Protein AF-A0A0F8Y8E3-F1 (afdb_monomer)

Radius of gyration: 14.62 Å; Cα contacts (8 Å, |Δi|>4): 157; chains: 1; bounding box: 33×32×38 Å

Foldseek 3Di:
DPPDPPVQADDDDPVLVVLQVVQQQAAALQPRHGGRFDWDQLVAQRDWDQFPNDIDGLRSVNTHGHHPVLVVQCPPDDNCSNCVRRVDGSLVSSVVVLVPPPVSVVDDPSSNVCSSPDDD

Sequence (120 aa):
MRRAATKQSRGPNSVEDRFRAWVKEQGCVICFLPGPSIVDHMFGSATKVKINFVTEIIGHLALLPYCPGCDQAKTDGSPKAHFKAFGFTQQSLFRRFVDRYPLREEIPEEKIVAIESWRR

Mean predicted aligned error: 5.13 Å

Structure (mmCIF, N/CA/C/O backbone):
data_AF-A0A0F8Y8E3-F1
#
_entry.id   AF-A0A0F8Y8E3-F1
#
loop_
_atom_site.group_PDB
_atom_site.id
_atom_site.type_symbol
_atom_site.label_atom_id
_atom_site.label_alt_id
_atom_site.label_comp_id
_atom_site.label_asym_id
_atom_site.label_entity_id
_atom_site.label_seq_id
_atom_site.pdbx_PDB_ins_code
_atom_site.Cartn_x
_atom_site.Cartn_y
_atom_site.Cartn_z
_atom_site.occupancy
_atom_site.B_iso_or_equiv
_atom_site.auth_seq_id
_atom_site.auth_comp_id
_atom_site.auth_asym_id
_atom_site.auth_atom_id
_atom_site.pdbx_PDB_model_num
ATOM 1 N N . MET A 1 1 ? 18.915 19.737 18.112 1.00 39.12 1 MET A N 1
ATOM 2 C CA . MET A 1 1 ? 17.724 19.414 18.932 1.00 39.12 1 MET A CA 1
ATOM 3 C C . MET A 1 1 ? 17.328 17.957 18.677 1.00 39.12 1 MET A C 1
ATOM 5 O O . MET A 1 1 ? 16.761 17.668 17.631 1.00 39.12 1 MET A O 1
ATOM 9 N N . ARG A 1 2 ? 17.688 17.013 19.561 1.00 42.31 2 ARG A N 1
ATOM 10 C CA . ARG A 1 2 ? 17.183 15.628 19.477 1.00 42.31 2 ARG A CA 1
ATOM 11 C C . ARG A 1 2 ? 15.719 15.657 19.924 1.00 42.31 2 ARG A C 1
ATOM 13 O O . ARG A 1 2 ? 15.458 15.977 21.078 1.00 42.31 2 ARG A O 1
ATOM 20 N N . ARG A 1 3 ? 14.763 15.406 19.023 1.00 43.69 3 ARG A N 1
ATOM 21 C CA . ARG A 1 3 ? 13.355 15.250 19.425 1.00 43.69 3 ARG A CA 1
ATOM 22 C C . ARG A 1 3 ? 13.268 14.017 20.324 1.00 43.69 3 ARG A C 1
ATOM 24 O O . ARG A 1 3 ? 13.705 12.945 19.912 1.00 43.69 3 ARG A O 1
ATOM 31 N N . ALA A 1 4 ? 12.727 14.164 21.533 1.00 52.41 4 ALA A N 1
ATOM 32 C CA . ALA A 1 4 ? 12.325 13.012 22.329 1.00 52.41 4 ALA A CA 1
ATOM 33 C C . ALA A 1 4 ? 11.357 12.173 21.483 1.00 52.41 4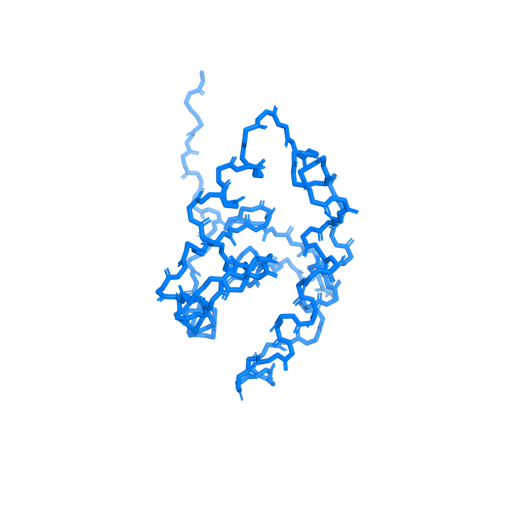 ALA A C 1
ATOM 35 O O . ALA A 1 4 ? 10.445 12.729 20.865 1.00 52.41 4 ALA A O 1
ATOM 36 N N . ALA A 1 5 ? 11.584 10.861 21.404 1.00 44.56 5 ALA A N 1
ATOM 37 C CA . ALA A 1 5 ? 10.697 9.952 20.695 1.00 44.56 5 ALA A CA 1
ATOM 38 C C . ALA A 1 5 ? 9.361 9.904 21.445 1.00 44.56 5 ALA A C 1
ATOM 40 O O . ALA A 1 5 ? 9.167 9.114 22.366 1.00 44.56 5 ALA A O 1
ATOM 41 N N . THR A 1 6 ? 8.437 10.794 21.095 1.00 57.06 6 THR A N 1
ATOM 42 C CA . THR A 1 6 ? 7.067 10.696 21.574 1.00 57.06 6 THR A CA 1
ATOM 43 C C . THR A 1 6 ? 6.486 9.440 20.933 1.00 57.06 6 THR A C 1
ATOM 45 O O . THR A 1 6 ? 6.434 9.315 19.709 1.00 57.06 6 THR A O 1
ATOM 48 N N . LYS A 1 7 ? 6.126 8.458 21.766 1.00 56.19 7 LYS A N 1
ATOM 49 C CA . LYS A 1 7 ? 5.533 7.167 21.387 1.00 56.19 7 LYS A CA 1
ATOM 50 C C . LYS A 1 7 ? 4.142 7.406 20.780 1.00 56.19 7 LYS A C 1
ATOM 52 O O . LYS A 1 7 ? 3.128 7.171 21.418 1.00 56.19 7 LYS A O 1
ATOM 57 N N . GLN A 1 8 ? 4.088 7.999 19.591 1.00 63.59 8 GLN A N 1
ATOM 58 C CA . GLN A 1 8 ? 2.862 8.551 19.012 1.00 63.59 8 GLN A CA 1
ATOM 59 C C . GLN A 1 8 ? 2.187 7.602 18.022 1.00 63.59 8 GLN A C 1
ATOM 61 O O . GLN A 1 8 ? 1.022 7.817 17.701 1.00 63.59 8 GLN A O 1
ATOM 66 N N . SER A 1 9 ? 2.861 6.563 17.531 1.00 73.19 9 SER A N 1
ATOM 67 C CA . SER A 1 9 ? 2.322 5.693 16.479 1.00 73.19 9 SER A CA 1
ATOM 68 C C . SER A 1 9 ? 2.242 4.256 16.976 1.00 73.19 9 SER A C 1
ATOM 70 O O . SER A 1 9 ? 3.254 3.699 17.398 1.00 73.19 9 SER A O 1
ATOM 72 N N . ARG A 1 10 ? 1.044 3.657 16.941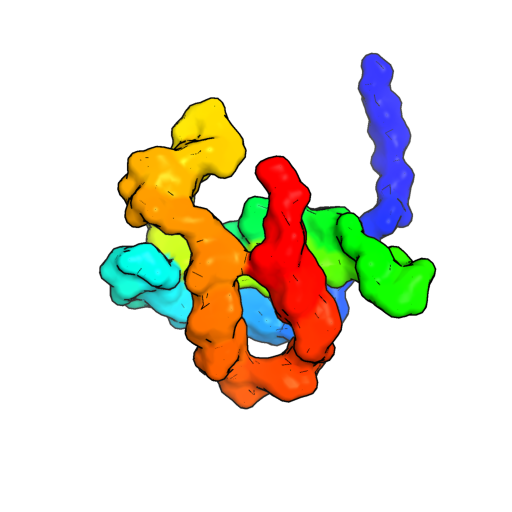 1.00 89.12 10 ARG A N 1
ATOM 73 C CA . ARG A 1 10 ? 0.887 2.222 17.213 1.00 89.12 10 ARG A CA 1
ATOM 74 C C . ARG A 1 10 ? 1.540 1.391 16.101 1.00 89.12 10 ARG A C 1
ATOM 76 O O . ARG A 1 10 ? 1.647 1.841 14.956 1.00 89.12 10 ARG A O 1
ATOM 83 N N . GLY A 1 11 ? 1.934 0.168 16.447 1.00 89.38 11 GLY A N 1
ATOM 84 C CA . GLY A 1 11 ? 2.283 -0.851 15.458 1.00 89.38 11 GLY A CA 1
ATOM 85 C C . GLY A 1 11 ? 1.075 -1.261 14.603 1.00 89.38 11 GLY A C 1
ATOM 86 O O . GLY A 1 11 ? -0.054 -0.829 14.892 1.00 89.38 11 GLY A O 1
ATOM 87 N N . PRO A 1 12 ? 1.307 -2.070 13.555 1.00 93.56 12 PRO A N 1
ATOM 88 C CA . PRO A 1 12 ? 0.226 -2.624 12.759 1.00 93.56 12 PRO A CA 1
ATOM 89 C C . PRO A 1 12 ? -0.675 -3.510 13.629 1.00 93.56 12 PRO A C 1
ATOM 91 O O . PRO A 1 12 ? -0.194 -4.208 14.523 1.00 93.56 12 PRO A O 1
ATOM 94 N N . ASN A 1 13 ? -1.984 -3.451 13.399 1.00 95.25 13 ASN A N 1
ATOM 95 C CA . ASN A 1 13 ? -2.925 -4.416 13.970 1.00 95.25 13 ASN A CA 1
ATOM 96 C C . ASN A 1 13 ? -2.929 -5.721 13.146 1.00 95.25 13 ASN A C 1
ATOM 98 O O . ASN A 1 13 ? -2.216 -5.836 12.153 1.00 95.25 13 ASN A O 1
ATOM 102 N N . SER A 1 14 ? -3.730 -6.711 13.544 1.00 96.81 14 SER A N 1
ATOM 103 C CA . SER A 1 14 ? -3.746 -8.021 12.879 1.00 96.81 14 SER A CA 1
ATOM 104 C C . SER A 1 14 ? -4.205 -7.969 11.415 1.00 96.81 14 SER A C 1
ATOM 106 O O . SER A 1 14 ? -3.662 -8.702 10.595 1.00 96.81 14 SER A O 1
ATOM 108 N N . VAL A 1 15 ? -5.157 -7.095 11.072 1.00 96.75 15 VAL A N 1
ATOM 109 C CA . VAL A 1 15 ? -5.628 -6.894 9.688 1.00 96.75 15 VAL A CA 1
ATOM 110 C C . VAL A 1 15 ? -4.523 -6.275 8.833 1.00 96.75 15 VAL A C 1
ATOM 112 O O . VAL A 1 15 ? -4.213 -6.761 7.751 1.00 96.75 15 VAL A O 1
ATOM 115 N N . GLU A 1 16 ? -3.891 -5.219 9.340 1.00 97.25 16 GLU A N 1
ATOM 116 C CA . GLU A 1 16 ? -2.783 -4.530 8.678 1.00 97.25 16 GLU A CA 1
ATOM 117 C C . GLU A 1 16 ? -1.577 -5.449 8.480 1.00 97.25 16 GLU A C 1
ATOM 119 O O . GLU A 1 16 ? -0.929 -5.405 7.437 1.00 97.25 16 GLU A O 1
ATOM 124 N N . ASP A 1 17 ? -1.293 -6.307 9.459 1.00 97.31 17 ASP A N 1
ATOM 125 C CA . ASP A 1 17 ? -0.201 -7.268 9.372 1.00 97.31 17 ASP A CA 1
ATOM 126 C C . ASP A 1 17 ? -0.483 -8.374 8.347 1.00 97.31 17 ASP A C 1
ATOM 128 O O . ASP A 1 17 ? 0.391 -8.694 7.539 1.00 97.31 17 ASP A O 1
ATOM 132 N N . ARG A 1 18 ? -1.720 -8.894 8.299 1.00 97.94 18 ARG A N 1
ATOM 133 C CA . ARG A 1 18 ? -2.157 -9.832 7.251 1.00 97.94 18 ARG A CA 1
ATOM 134 C C . ARG A 1 18 ? -2.067 -9.212 5.865 1.00 97.94 18 ARG A C 1
ATOM 136 O O . ARG A 1 18 ? -1.509 -9.832 4.961 1.00 97.94 18 ARG A O 1
ATOM 143 N N . PHE A 1 19 ? -2.562 -7.985 5.705 1.00 98.06 19 PHE A N 1
ATOM 144 C CA . PHE A 1 19 ? -2.475 -7.277 4.435 1.00 98.06 19 PHE A CA 1
ATOM 145 C C . PHE A 1 19 ? -1.013 -7.097 4.022 1.00 98.06 19 PHE A C 1
ATOM 147 O O . PHE A 1 19 ? -0.636 -7.484 2.922 1.00 98.06 19 PHE A O 1
ATOM 154 N N . ARG A 1 20 ? -0.153 -6.618 4.929 1.00 97.50 20 ARG A N 1
ATOM 155 C CA . ARG A 1 20 ? 1.291 -6.478 4.697 1.00 97.50 20 ARG A CA 1
ATOM 156 C C . ARG A 1 20 ? 1.954 -7.789 4.269 1.00 97.50 20 ARG A C 1
ATOM 158 O O . ARG A 1 20 ? 2.758 -7.780 3.336 1.00 97.50 20 ARG A O 1
ATOM 165 N N . ALA A 1 21 ? 1.632 -8.895 4.939 1.00 97.19 21 ALA A N 1
ATOM 166 C CA . ALA A 1 21 ? 2.137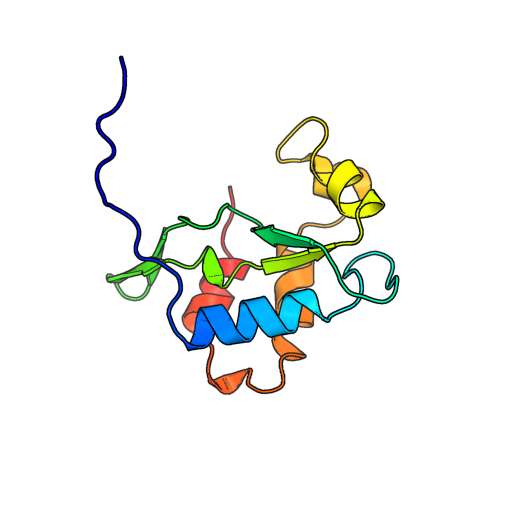 -10.218 4.586 1.00 97.19 21 ALA A CA 1
ATOM 167 C C . ALA A 1 21 ? 1.673 -10.631 3.182 1.00 97.19 21 ALA A C 1
ATOM 169 O O . ALA A 1 21 ? 2.493 -11.046 2.371 1.00 97.19 21 ALA A O 1
ATOM 170 N N . TRP A 1 22 ? 0.394 -10.424 2.855 1.00 97.69 22 TRP A N 1
ATOM 171 C CA . TRP A 1 22 ? -0.134 -10.687 1.518 1.00 97.69 22 TRP A CA 1
ATOM 172 C C . TRP A 1 22 ? 0.552 -9.840 0.438 1.00 97.69 22 TRP A C 1
ATOM 174 O O . TRP A 1 22 ? 0.925 -10.389 -0.599 1.00 97.69 22 TRP A O 1
ATOM 184 N N . VAL A 1 23 ? 0.781 -8.540 0.685 1.00 97.81 23 VAL A N 1
ATOM 185 C CA . VAL A 1 23 ? 1.471 -7.631 -0.252 1.00 97.81 23 VAL A CA 1
ATOM 186 C C . VAL A 1 23 ? 2.868 -8.140 -0.598 1.00 97.81 23 VAL A C 1
ATOM 188 O O . VAL A 1 23 ? 3.255 -8.096 -1.763 1.00 97.81 23 VAL A O 1
ATOM 191 N N . LYS A 1 24 ? 3.613 -8.653 0.388 1.00 96.69 24 LYS A N 1
ATOM 192 C CA . LYS A 1 24 ? 4.977 -9.165 0.191 1.00 96.69 24 LYS A CA 1
ATOM 193 C C . LYS A 1 24 ? 5.041 -10.308 -0.827 1.00 96.69 24 LYS A C 1
ATOM 195 O O . LYS A 1 24 ? 5.999 -10.384 -1.591 1.00 96.69 24 LYS A O 1
ATOM 200 N N . GLU A 1 25 ? 4.016 -11.151 -0.863 1.00 96.56 25 GLU A N 1
ATOM 201 C CA . GLU A 1 25 ? 3.943 -12.308 -1.763 1.00 96.56 25 GLU A CA 1
ATOM 202 C C . GLU A 1 25 ? 3.444 -11.948 -3.174 1.00 96.56 25 GLU A C 1
ATOM 204 O O . GLU A 1 25 ? 3.447 -12.789 -4.073 1.00 96.56 25 GLU A O 1
ATOM 209 N N . GLN A 1 26 ? 3.020 -10.700 -3.406 1.00 97.06 26 GLN A N 1
ATOM 210 C CA . GLN A 1 26 ? 2.562 -10.264 -4.724 1.00 97.06 26 GLN A CA 1
ATOM 211 C C . GLN A 1 26 ? 3.735 -9.916 -5.647 1.00 97.06 26 GLN A C 1
ATOM 213 O O . GLN A 1 26 ? 4.802 -9.483 -5.208 1.00 97.06 26 GLN A O 1
ATOM 218 N N . GLY A 1 27 ? 3.513 -10.048 -6.956 1.00 97.19 27 GLY A N 1
ATOM 219 C CA . GLY A 1 27 ? 4.407 -9.477 -7.964 1.00 97.19 27 GLY A CA 1
ATOM 220 C C . GLY A 1 27 ? 4.368 -7.946 -7.980 1.00 97.19 27 GLY A C 1
ATOM 221 O O . GLY A 1 27 ? 3.429 -7.327 -7.471 1.00 97.19 27 GLY A O 1
ATOM 222 N N . CYS A 1 28 ? 5.383 -7.337 -8.594 1.00 96.88 28 CYS A N 1
ATOM 223 C CA . CYS A 1 28 ? 5.507 -5.885 -8.704 1.00 96.88 28 CYS A CA 1
ATOM 224 C C . CYS A 1 28 ? 4.260 -5.270 -9.354 1.00 96.88 28 CYS A C 1
ATOM 226 O O . CYS A 1 28 ? 3.860 -5.675 -10.445 1.00 96.88 28 CYS A O 1
ATOM 228 N N . VAL A 1 29 ? 3.681 -4.242 -8.731 1.00 96.31 29 VAL A N 1
ATOM 229 C CA . VAL A 1 29 ? 2.468 -3.578 -9.239 1.00 96.31 29 VAL A CA 1
ATOM 230 C C . VAL A 1 29 ? 2.700 -2.811 -10.551 1.00 96.31 29 VAL A C 1
ATOM 232 O O . VAL A 1 29 ? 1.744 -2.494 -11.250 1.00 96.31 29 VAL A O 1
ATOM 235 N N . ILE A 1 30 ? 3.961 -2.522 -10.892 1.00 94.94 30 ILE A N 1
ATOM 236 C CA . ILE A 1 30 ? 4.349 -1.777 -12.099 1.00 94.94 30 ILE A CA 1
ATOM 237 C C . ILE A 1 30 ? 4.656 -2.719 -13.261 1.00 94.94 30 ILE A C 1
ATOM 239 O O . ILE A 1 30 ? 4.053 -2.618 -14.323 1.00 94.94 30 ILE A O 1
ATOM 243 N N . CYS A 1 31 ? 5.640 -3.601 -13.076 1.00 95.31 31 CYS A N 1
ATOM 244 C CA . CYS A 1 31 ? 6.205 -4.415 -14.154 1.00 95.31 31 CYS A CA 1
ATOM 245 C C . CYS A 1 31 ? 5.804 -5.891 -14.084 1.00 95.31 31 CYS A C 1
ATOM 247 O O . CYS A 1 31 ? 6.275 -6.679 -14.898 1.00 95.31 31 CYS A O 1
ATOM 249 N N . PHE A 1 32 ? 4.974 -6.272 -13.108 1.00 94.94 32 PHE A N 1
ATOM 250 C CA . PHE A 1 32 ? 4.467 -7.634 -12.915 1.00 94.94 32 PHE A CA 1
ATOM 251 C C . PHE A 1 32 ? 5.538 -8.710 -12.705 1.00 94.94 32 PHE A C 1
ATOM 253 O O . PHE A 1 32 ? 5.224 -9.898 -12.766 1.00 94.94 32 PHE A O 1
ATOM 260 N N . LEU A 1 33 ? 6.785 -8.318 -12.412 1.00 95.75 33 LEU A N 1
ATOM 261 C CA . LEU A 1 33 ? 7.827 -9.264 -12.026 1.00 95.75 33 LEU A CA 1
ATOM 262 C C . LEU A 1 33 ? 7.320 -10.112 -10.842 1.00 95.75 33 LEU A C 1
ATOM 264 O O . LEU A 1 33 ? 6.809 -9.518 -9.883 1.00 95.75 33 LEU A O 1
ATOM 268 N N . PRO A 1 34 ? 7.431 -11.453 -10.895 1.00 94.44 34 PRO A N 1
ATOM 269 C CA . PRO A 1 34 ? 6.969 -12.329 -9.823 1.00 94.44 34 PRO A CA 1
ATOM 270 C C . PRO A 1 34 ? 7.594 -11.976 -8.468 1.00 94.44 34 PRO A C 1
ATOM 272 O O . PRO A 1 34 ? 8.732 -11.511 -8.406 1.00 94.44 34 PRO A O 1
ATOM 275 N N . GLY A 1 35 ? 6.828 -12.182 -7.393 1.00 84.50 35 GLY A N 1
ATOM 276 C CA . GLY A 1 35 ? 7.269 -11.925 -6.022 1.00 84.50 35 GLY A CA 1
ATOM 277 C C . GLY A 1 35 ? 8.326 -12.924 -5.516 1.00 84.50 35 GLY A C 1
ATOM 278 O O . GLY A 1 35 ? 8.638 -13.898 -6.208 1.00 84.50 35 GLY A O 1
ATOM 279 N N . PRO A 1 36 ? 8.867 -12.708 -4.301 1.00 89.69 36 PRO A N 1
ATOM 280 C CA . PRO A 1 36 ? 8.425 -11.711 -3.320 1.00 89.69 36 PRO A CA 1
ATOM 281 C C . PRO A 1 36 ? 8.876 -10.278 -3.647 1.00 89.69 36 PRO A C 1
ATOM 283 O O . PRO A 1 36 ? 9.978 -10.050 -4.145 1.00 89.69 36 PRO A O 1
ATOM 286 N N . SER A 1 37 ? 8.019 -9.305 -3.334 1.00 95.12 37 SER A N 1
ATOM 287 C CA . SER A 1 37 ? 8.245 -7.876 -3.587 1.00 95.12 37 SER A CA 1
ATOM 288 C C . SER A 1 37 ? 8.633 -7.108 -2.318 1.00 95.12 37 SER A C 1
ATOM 290 O O . SER A 1 37 ? 8.326 -7.503 -1.191 1.00 95.12 37 SER A O 1
ATOM 292 N N . ILE A 1 38 ? 9.274 -5.954 -2.503 1.00 96.31 38 ILE A N 1
ATOM 293 C CA . ILE A 1 38 ? 9.446 -4.942 -1.458 1.00 96.31 38 ILE A CA 1
ATOM 294 C C . ILE A 1 38 ? 8.069 -4.369 -1.121 1.00 96.31 38 ILE A C 1
ATOM 296 O O . ILE A 1 38 ? 7.318 -3.969 -2.013 1.00 96.31 38 ILE A O 1
ATOM 300 N N . VAL A 1 39 ? 7.753 -4.314 0.173 1.00 96.88 39 VAL A N 1
ATOM 301 C CA . VAL A 1 39 ? 6.533 -3.682 0.675 1.00 96.88 39 VAL A CA 1
ATOM 302 C C . VAL A 1 39 ? 6.792 -2.191 0.880 1.00 96.88 39 VAL A C 1
ATOM 304 O O . VAL A 1 39 ? 7.353 -1.778 1.899 1.00 96.88 39 VAL A O 1
ATOM 307 N N . ASP A 1 40 ? 6.380 -1.380 -0.087 1.00 94.94 40 ASP A N 1
ATOM 308 C CA . ASP A 1 40 ? 6.534 0.070 -0.026 1.00 94.94 40 ASP A CA 1
ATOM 309 C C . ASP A 1 40 ? 5.367 0.733 0.701 1.00 94.94 40 ASP A C 1
ATOM 311 O O . ASP A 1 40 ? 4.207 0.425 0.435 1.00 94.94 40 ASP A O 1
ATOM 315 N N . HIS A 1 41 ? 5.678 1.694 1.570 1.00 94.06 41 HIS A N 1
ATOM 316 C CA . HIS A 1 41 ? 4.679 2.540 2.214 1.00 94.06 41 HIS A CA 1
ATOM 317 C C . HIS A 1 41 ? 4.539 3.843 1.430 1.00 94.06 41 HIS A C 1
ATOM 319 O O . HIS A 1 41 ? 5.374 4.734 1.581 1.00 94.06 41 HIS A O 1
ATOM 325 N N . MET A 1 42 ? 3.436 4.007 0.698 1.00 91.88 42 MET A N 1
ATOM 326 C CA . MET A 1 42 ? 3.207 5.143 -0.211 1.00 91.88 42 MET A CA 1
ATOM 327 C C . MET A 1 42 ? 3.430 6.513 0.453 1.00 91.88 42 MET A C 1
ATOM 329 O O . MET A 1 42 ? 3.885 7.460 -0.183 1.00 91.88 42 MET A O 1
ATOM 333 N N . PHE A 1 43 ? 3.106 6.629 1.745 1.00 89.19 43 PHE A N 1
ATOM 334 C CA . PHE A 1 43 ? 3.173 7.888 2.502 1.00 89.19 43 PHE A CA 1
ATOM 335 C C . PHE A 1 43 ? 4.037 7.806 3.769 1.00 89.19 43 PHE A C 1
ATOM 337 O O . PHE A 1 43 ? 4.182 8.796 4.491 1.00 89.19 43 PHE A O 1
ATOM 344 N N . GLY A 1 44 ? 4.611 6.633 4.048 1.00 90.00 44 GLY A N 1
ATOM 345 C CA . GLY A 1 44 ? 5.239 6.283 5.321 1.00 90.00 44 GLY A CA 1
ATOM 346 C C . GLY A 1 44 ? 4.286 5.584 6.301 1.00 90.00 44 GLY A C 1
ATOM 347 O O . GLY A 1 44 ? 3.092 5.887 6.378 1.00 90.00 44 GLY A O 1
ATOM 348 N N . SER A 1 45 ? 4.836 4.660 7.092 1.00 91.00 45 SER A N 1
ATOM 349 C CA . SER A 1 45 ? 4.095 3.748 7.983 1.00 91.00 45 SER A CA 1
ATOM 350 C C . SER A 1 45 ? 3.298 4.432 9.095 1.00 91.00 45 SER A C 1
ATOM 352 O O . SER A 1 45 ? 2.264 3.933 9.528 1.00 91.00 45 SER A O 1
ATOM 354 N N . ALA A 1 46 ? 3.731 5.612 9.535 1.00 91.44 46 ALA A N 1
ATOM 355 C CA . ALA A 1 46 ? 3.082 6.372 10.600 1.00 91.44 46 ALA A CA 1
ATOM 356 C C . ALA A 1 46 ? 2.024 7.377 10.102 1.00 91.44 46 ALA A C 1
ATOM 358 O O . ALA A 1 46 ? 1.575 8.212 10.889 1.00 91.44 46 ALA A O 1
ATOM 359 N N . THR A 1 47 ? 1.649 7.347 8.817 1.00 92.62 47 THR A N 1
ATOM 360 C CA . THR A 1 47 ? 0.702 8.316 8.239 1.00 92.62 47 THR A CA 1
ATOM 361 C C . THR A 1 47 ? -0.661 8.224 8.911 1.00 92.62 47 THR A C 1
ATOM 363 O O . THR A 1 47 ? -1.258 7.146 8.975 1.00 92.62 47 THR A O 1
ATOM 366 N N . LYS A 1 48 ? -1.144 9.374 9.391 1.00 92.50 48 LYS A N 1
ATOM 367 C CA . LYS A 1 48 ? -2.420 9.534 10.087 1.00 92.50 48 LYS A CA 1
ATOM 368 C C . LYS A 1 48 ? -3.341 10.474 9.332 1.00 92.50 48 LYS A C 1
ATOM 370 O O . LYS A 1 48 ? -2.887 11.500 8.833 1.00 92.50 48 LYS A O 1
ATOM 375 N N . VAL A 1 49 ? -4.628 10.160 9.340 1.00 92.38 49 VAL A N 1
ATOM 376 C CA . VAL A 1 49 ? -5.690 10.962 8.726 1.00 92.38 49 VAL A CA 1
ATOM 377 C C . VAL A 1 49 ? -6.895 11.029 9.656 1.00 92.38 49 VAL A C 1
ATOM 379 O O . VAL A 1 49 ? -7.067 10.167 10.517 1.00 92.38 49 VAL A O 1
ATOM 382 N N . LYS A 1 50 ? -7.727 12.062 9.508 1.00 92.69 50 LYS A N 1
ATOM 383 C CA . LYS A 1 50 ? -9.014 12.123 10.206 1.00 92.69 50 LYS A CA 1
ATOM 384 C C . LYS A 1 50 ? -10.082 11.445 9.356 1.00 92.69 50 LYS A C 1
ATOM 386 O O . LYS A 1 50 ? -10.326 11.885 8.239 1.00 92.69 50 LYS A O 1
ATOM 391 N N . ILE A 1 51 ? -10.728 10.425 9.905 1.00 92.44 51 ILE A N 1
ATOM 392 C CA . ILE A 1 51 ? -11.864 9.720 9.307 1.00 92.44 51 ILE A CA 1
ATOM 393 C C . ILE A 1 51 ? -12.999 9.794 10.322 1.00 92.44 51 ILE A C 1
ATOM 395 O O . ILE A 1 51 ? -12.816 9.390 11.466 1.00 92.44 51 ILE A O 1
ATOM 399 N N . ASN A 1 52 ? -14.143 10.370 9.943 1.00 91.12 52 ASN A N 1
ATOM 400 C CA . ASN A 1 52 ? -15.288 10.556 10.847 1.00 91.12 52 ASN A CA 1
ATOM 401 C C . ASN A 1 52 ? -14.893 11.200 12.195 1.00 91.12 52 ASN A C 1
ATOM 403 O O . ASN A 1 52 ? -15.278 10.735 13.261 1.00 91.12 52 ASN A O 1
ATOM 407 N N . PHE A 1 53 ? -14.070 12.257 12.141 1.00 91.00 53 PHE A N 1
ATOM 408 C CA . PHE A 1 53 ? -13.492 12.973 13.295 1.00 91.00 53 PHE A CA 1
ATOM 409 C C . PHE A 1 53 ? -12.518 12.173 14.182 1.00 91.00 53 PHE A C 1
ATOM 411 O O . PHE A 1 53 ? -11.905 12.753 15.080 1.00 91.00 53 PHE A O 1
ATOM 418 N N . VAL A 1 54 ? -12.282 10.894 13.888 1.00 92.31 54 VAL A N 1
ATOM 419 C CA . VAL A 1 54 ? -11.312 10.035 14.576 1.00 92.31 54 VAL A CA 1
ATOM 420 C C . VAL A 1 54 ? -9.976 10.062 13.836 1.00 92.31 54 VAL A C 1
ATOM 422 O O . VAL A 1 54 ? -9.926 10.044 12.609 1.00 92.31 54 VAL A O 1
ATOM 425 N N . THR A 1 55 ? -8.865 10.143 14.573 1.00 91.81 55 THR A N 1
ATOM 426 C CA . THR A 1 55 ? -7.522 10.075 13.974 1.00 91.81 55 THR A CA 1
ATOM 427 C C . THR A 1 55 ? -7.109 8.618 13.791 1.00 91.81 55 THR A C 1
ATOM 429 O O . THR A 1 55 ? -6.810 7.933 14.764 1.00 91.81 55 THR A O 1
ATOM 432 N N . GLU A 1 56 ? -7.031 8.175 12.543 1.00 92.62 56 GLU A N 1
ATOM 433 C CA . GLU A 1 56 ? -6.680 6.812 12.150 1.00 92.62 56 GLU A CA 1
ATOM 434 C C . GLU A 1 56 ? -5.283 6.761 11.528 1.00 92.62 56 GLU A C 1
ATOM 436 O O . GLU A 1 56 ? -4.891 7.663 10.788 1.00 92.62 56 GLU A O 1
ATOM 441 N N . ILE A 1 57 ? -4.531 5.688 11.794 1.00 94.06 57 ILE A N 1
ATOM 442 C CA . ILE A 1 57 ? -3.302 5.380 11.047 1.00 94.06 57 ILE A CA 1
ATOM 443 C C . ILE A 1 57 ? -3.703 4.612 9.788 1.00 94.06 57 ILE A C 1
ATOM 445 O O . ILE A 1 57 ? -4.310 3.548 9.886 1.00 94.06 57 ILE A O 1
ATOM 449 N N . ILE A 1 58 ? -3.337 5.145 8.623 1.00 94.94 58 ILE A N 1
ATOM 450 C CA . ILE A 1 58 ? -3.540 4.503 7.313 1.00 94.94 58 ILE A CA 1
ATOM 451 C C . ILE A 1 58 ? -2.231 4.018 6.692 1.00 94.94 58 ILE A C 1
ATOM 453 O O . ILE A 1 58 ? -2.258 3.259 5.731 1.00 94.94 58 ILE A O 1
ATOM 457 N N . GLY A 1 59 ? -1.080 4.434 7.235 1.00 95.00 59 GLY A N 1
ATOM 458 C CA . GLY A 1 59 ? 0.232 4.102 6.674 1.00 95.00 59 GLY A CA 1
ATOM 459 C C . GLY A 1 59 ? 0.463 2.598 6.521 1.00 95.00 59 GLY A C 1
ATOM 460 O O . GLY A 1 59 ? 0.987 2.177 5.499 1.00 95.00 59 GLY A O 1
ATOM 461 N N . HIS A 1 60 ? -0.001 1.790 7.478 1.00 96.06 60 HIS A N 1
ATOM 462 C CA . HIS A 1 60 ? 0.122 0.324 7.437 1.00 96.06 60 HIS A CA 1
ATOM 463 C C . HIS A 1 60 ? -0.788 -0.361 6.401 1.00 96.06 60 HIS A C 1
ATOM 465 O O . HIS A 1 60 ? -0.612 -1.544 6.140 1.00 96.06 60 HIS A O 1
ATOM 471 N N . LEU A 1 61 ? -1.746 0.363 5.811 1.00 97.00 61 LEU A N 1
ATOM 472 C CA . LEU A 1 61 ? -2.601 -0.115 4.714 1.00 97.00 61 LEU A CA 1
ATOM 473 C C . LEU A 1 61 ? -2.252 0.533 3.372 1.00 97.00 61 LEU A C 1
ATOM 475 O O . LEU A 1 61 ? -2.597 -0.011 2.332 1.00 97.00 61 LEU A O 1
ATOM 479 N N . ALA A 1 62 ? -1.564 1.676 3.369 1.00 96.50 62 ALA A N 1
ATOM 480 C CA . ALA A 1 62 ? -1.126 2.375 2.162 1.00 96.50 62 ALA A CA 1
ATOM 481 C C . ALA A 1 62 ? 0.128 1.711 1.564 1.00 96.50 62 ALA A C 1
ATOM 483 O O . ALA A 1 62 ? 1.199 2.324 1.501 1.00 96.50 62 ALA A O 1
ATOM 484 N N . LEU A 1 63 ? -0.006 0.435 1.188 1.00 97.00 63 LEU A N 1
ATOM 485 C CA . LEU A 1 63 ? 1.086 -0.429 0.754 1.00 97.00 63 LEU A CA 1
ATOM 486 C C . LEU A 1 63 ? 0.968 -0.811 -0.721 1.00 97.00 63 LEU A C 1
ATOM 488 O O . LEU A 1 63 ? -0.124 -1.111 -1.205 1.00 97.00 63 LEU A O 1
ATOM 492 N N . LEU A 1 64 ? 2.108 -0.868 -1.410 1.00 96.81 64 LEU A N 1
ATOM 493 C CA . LEU A 1 64 ? 2.222 -1.405 -2.766 1.00 96.81 64 LEU A CA 1
ATOM 494 C C . LEU A 1 64 ? 3.449 -2.325 -2.892 1.00 96.81 64 LEU A C 1
ATOM 496 O O . LEU A 1 64 ? 4.487 -2.036 -2.291 1.00 96.81 64 LEU A O 1
ATOM 500 N N . PRO A 1 65 ? 3.361 -3.412 -3.677 1.00 97.75 65 PRO A N 1
ATOM 501 C CA . PRO A 1 65 ? 4.491 -4.290 -3.945 1.00 97.75 65 PRO A CA 1
ATOM 502 C C . PRO A 1 65 ? 5.338 -3.747 -5.099 1.00 97.75 65 PRO A C 1
ATOM 504 O O . PRO A 1 65 ? 4.830 -3.530 -6.202 1.00 97.75 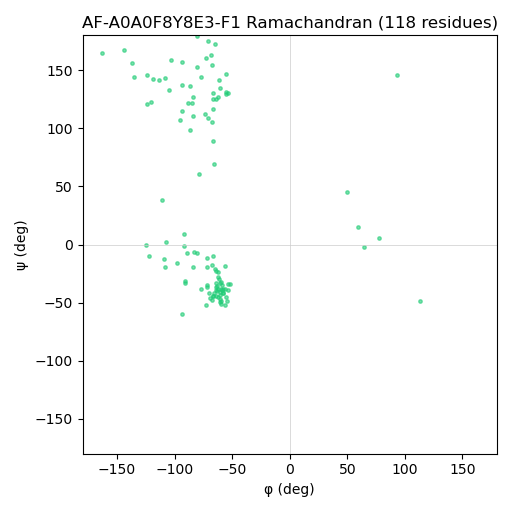65 PRO A O 1
ATOM 507 N N . TYR A 1 66 ? 6.641 -3.595 -4.882 1.00 96.69 66 TYR A N 1
ATOM 508 C CA . TYR A 1 66 ? 7.595 -3.248 -5.938 1.00 96.69 66 TYR A CA 1
ATOM 509 C C . TYR A 1 66 ? 8.726 -4.264 -6.041 1.00 96.69 66 TYR A C 1
ATOM 511 O O . TYR A 1 66 ? 9.213 -4.784 -5.040 1.00 96.69 66 TYR A O 1
ATOM 519 N N . CYS A 1 67 ? 9.210 -4.496 -7.259 1.00 95.94 67 CYS A N 1
ATOM 520 C CA . CYS A 1 67 ? 10.528 -5.095 -7.431 1.00 95.94 67 CYS A CA 1
ATOM 521 C C . CYS A 1 67 ? 11.626 -4.066 -7.085 1.00 95.94 67 CYS A C 1
ATOM 523 O O . CYS A 1 67 ? 11.366 -2.860 -7.158 1.00 95.94 67 CYS A O 1
ATOM 525 N N . PRO A 1 68 ? 12.865 -4.503 -6.791 1.00 94.25 68 PRO A N 1
ATOM 526 C CA . PRO A 1 68 ? 13.965 -3.596 -6.453 1.00 94.25 68 PRO A CA 1
ATOM 527 C C . PRO A 1 68 ? 14.210 -2.492 -7.490 1.00 94.25 68 PRO A C 1
ATOM 529 O O . PRO A 1 68 ? 14.441 -1.346 -7.126 1.00 94.25 68 PRO A O 1
ATOM 532 N N . GLY A 1 69 ? 14.096 -2.806 -8.786 1.00 93.75 69 GLY A N 1
ATOM 533 C CA . GLY A 1 69 ? 14.295 -1.823 -9.856 1.00 93.75 69 GLY A CA 1
ATOM 534 C C . GLY A 1 69 ? 13.230 -0.722 -9.874 1.00 93.75 69 GLY A C 1
ATOM 535 O O . GLY A 1 69 ? 13.559 0.457 -9.986 1.00 93.75 69 GLY A O 1
ATOM 536 N N . CYS A 1 70 ? 11.951 -1.086 -9.725 1.00 94.25 70 CYS A N 1
ATOM 537 C CA . CYS A 1 70 ? 10.869 -0.103 -9.671 1.00 94.25 70 CYS A CA 1
ATOM 538 C C . CYS A 1 70 ? 10.879 0.693 -8.358 1.00 94.25 70 CYS A C 1
ATOM 540 O O . CYS A 1 70 ? 10.565 1.882 -8.377 1.00 94.25 70 CYS A O 1
ATOM 542 N N . ASP A 1 71 ? 11.261 0.060 -7.244 1.00 93.50 71 ASP A N 1
ATOM 543 C CA . ASP A 1 71 ? 11.421 0.729 -5.950 1.00 93.50 71 ASP A CA 1
ATOM 544 C C . ASP A 1 71 ? 12.542 1.780 -5.987 1.00 93.50 71 ASP A C 1
ATOM 546 O O . ASP A 1 71 ? 12.337 2.921 -5.567 1.00 93.50 71 ASP A O 1
ATOM 550 N N . GLN A 1 72 ? 13.687 1.441 -6.586 1.00 91.94 72 GLN A N 1
ATOM 551 C CA . GLN A 1 72 ? 14.794 2.375 -6.799 1.00 91.94 72 GLN A CA 1
ATOM 552 C C . GLN A 1 72 ? 14.356 3.560 -7.672 1.00 91.94 72 GLN A C 1
ATOM 554 O O . GLN A 1 72 ? 14.520 4.717 -7.285 1.00 91.94 72 GLN A O 1
ATOM 559 N N . ALA A 1 73 ? 13.709 3.280 -8.810 1.00 90.12 73 ALA A N 1
ATOM 560 C CA . ALA A 1 73 ? 13.264 4.307 -9.752 1.00 90.12 73 ALA A CA 1
ATOM 561 C C . ALA A 1 73 ? 12.275 5.317 -9.139 1.00 90.12 73 ALA A C 1
ATOM 563 O O . ALA A 1 73 ? 12.284 6.487 -9.524 1.00 90.12 73 ALA A O 1
ATOM 564 N N . LYS A 1 74 ? 11.435 4.901 -8.175 1.00 87.31 74 LYS A N 1
ATOM 565 C CA . LYS A 1 74 ? 10.537 5.827 -7.460 1.00 87.31 74 LYS A CA 1
ATOM 566 C C . LYS A 1 74 ? 11.190 6.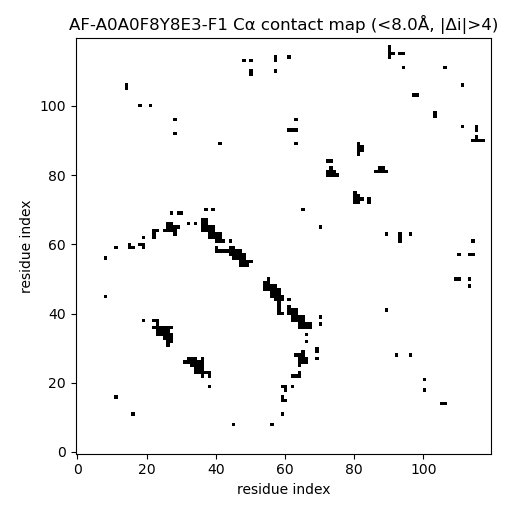556 -6.285 1.00 87.31 74 LYS A C 1
ATOM 568 O O . LYS A 1 74 ? 10.621 7.543 -5.826 1.00 87.31 74 LYS A O 1
ATOM 573 N N . THR A 1 75 ? 12.306 6.055 -5.761 1.00 83.12 75 THR A N 1
ATOM 574 C CA . THR A 1 75 ? 12.940 6.581 -4.542 1.00 83.12 75 THR A CA 1
ATOM 575 C C . THR A 1 75 ? 13.965 7.667 -4.866 1.00 83.12 75 THR A C 1
ATOM 577 O O . THR A 1 75 ? 14.109 8.626 -4.104 1.00 83.12 75 THR A O 1
ATOM 580 N N . ASP A 1 76 ? 14.622 7.583 -6.023 1.00 74.88 76 ASP A N 1
ATOM 581 C CA . ASP A 1 76 ? 15.651 8.544 -6.406 1.00 74.88 76 ASP A CA 1
ATOM 582 C C . ASP A 1 76 ? 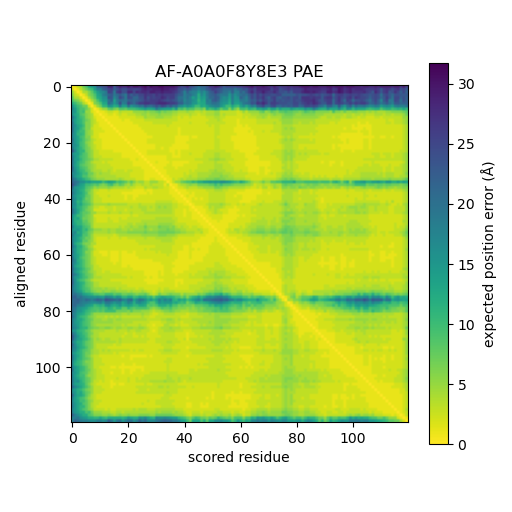15.070 9.930 -6.751 1.00 74.88 76 ASP A C 1
ATOM 584 O O . ASP A 1 76 ? 14.458 10.167 -7.795 1.00 74.88 76 ASP A O 1
ATOM 588 N N . GLY A 1 77 ? 15.316 10.896 -5.860 1.00 62.47 77 GLY A N 1
ATOM 589 C CA . GLY A 1 77 ? 15.319 12.328 -6.172 1.00 62.47 77 GLY A CA 1
ATOM 590 C C . GLY A 1 77 ? 14.214 13.178 -5.538 1.00 62.47 77 GLY A C 1
ATOM 591 O O . GLY A 1 77 ? 14.520 14.245 -5.011 1.00 62.47 77 GLY A O 1
ATOM 592 N N . SER A 1 78 ? 12.933 12.784 -5.591 1.00 69.62 78 SER A N 1
ATOM 593 C CA . SER A 1 78 ? 11.837 13.637 -5.077 1.00 69.62 78 SER A CA 1
ATOM 594 C C . SER A 1 78 ?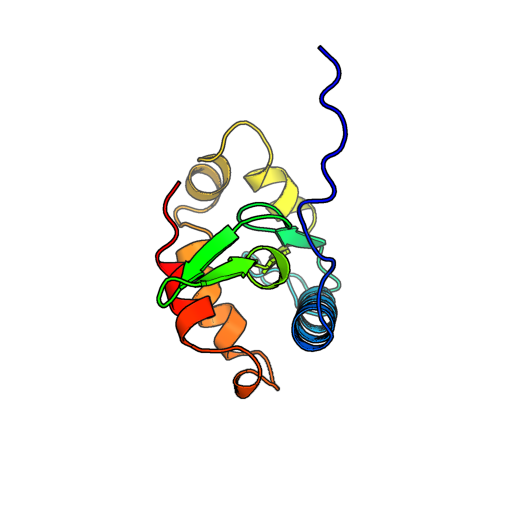 10.515 12.889 -4.840 1.00 69.62 78 SER A C 1
ATOM 596 O O . SER A 1 78 ? 10.305 11.842 -5.443 1.00 69.62 78 SER A O 1
ATOM 598 N N . PRO A 1 79 ? 9.542 13.467 -4.103 1.00 67.25 79 PRO A N 1
ATOM 599 C CA . PRO A 1 79 ? 8.177 12.926 -4.003 1.00 67.25 79 PRO A CA 1
ATOM 600 C C . PRO A 1 79 ? 7.459 12.746 -5.353 1.00 67.25 79 PRO A C 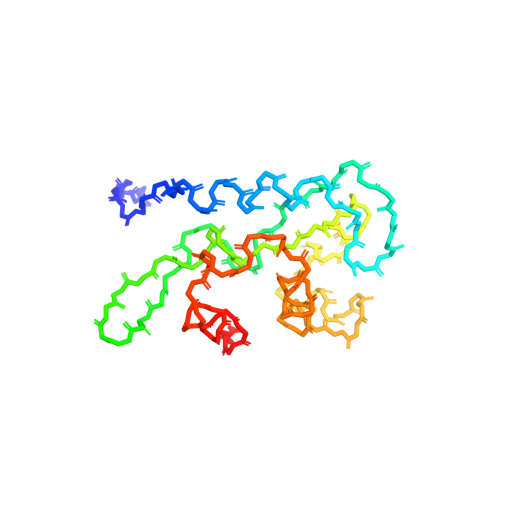1
ATOM 602 O O . PRO A 1 79 ? 6.480 12.012 -5.447 1.00 67.25 79 PRO A O 1
ATOM 605 N N . LYS A 1 80 ? 7.937 13.412 -6.415 1.00 79.06 80 LYS A N 1
ATOM 606 C CA . LYS A 1 80 ? 7.418 13.289 -7.785 1.00 79.06 80 LYS A CA 1
ATOM 607 C C . LYS A 1 80 ? 8.142 12.217 -8.607 1.00 79.06 80 LYS A C 1
ATOM 609 O O . LYS A 1 80 ? 7.786 12.023 -9.766 1.00 79.06 80 LYS A O 1
ATOM 614 N N . ALA A 1 81 ? 9.150 11.544 -8.046 1.00 84.56 81 ALA A N 1
ATOM 615 C CA . ALA A 1 81 ? 9.972 10.571 -8.762 1.00 84.56 81 ALA A CA 1
ATOM 616 C C . ALA A 1 81 ? 9.138 9.407 -9.303 1.00 84.56 81 ALA A C 1
ATOM 618 O O . ALA A 1 81 ? 9.287 9.068 -10.470 1.00 84.56 81 ALA A O 1
ATOM 619 N N . HIS A 1 82 ? 8.165 8.900 -8.536 1.00 88.19 82 HIS A N 1
ATOM 620 C CA . HIS A 1 82 ? 7.236 7.879 -9.030 1.00 88.19 82 HIS A CA 1
ATOM 621 C C . HIS A 1 82 ? 6.495 8.321 -10.304 1.00 88.19 82 HIS A C 1
ATOM 623 O O . HIS A 1 82 ? 6.508 7.623 -11.315 1.00 88.19 82 HIS A O 1
ATOM 629 N N . PHE A 1 83 ? 5.866 9.503 -10.279 1.00 89.44 83 PHE A N 1
ATOM 630 C CA . PHE A 1 83 ? 5.148 10.025 -11.446 1.00 89.44 83 PHE A CA 1
ATOM 631 C C . PHE A 1 83 ? 6.095 10.289 -12.620 1.00 89.44 83 PHE A C 1
ATOM 633 O O . PHE A 1 83 ? 5.758 9.987 -13.759 1.00 89.44 83 PHE A O 1
ATOM 640 N N . LYS A 1 84 ? 7.298 10.803 -12.354 1.00 89.12 84 LYS A N 1
ATOM 641 C CA . LYS A 1 84 ? 8.318 11.025 -13.383 1.00 89.12 84 LYS A CA 1
ATOM 642 C C . LYS A 1 84 ? 8.798 9.713 -14.020 1.00 89.12 84 LYS A C 1
ATOM 644 O O . LYS A 1 84 ? 9.063 9.701 -15.215 1.00 89.12 84 LYS A O 1
ATOM 649 N N . ALA A 1 85 ? 8.913 8.640 -13.238 1.00 89.94 85 ALA A N 1
ATOM 650 C CA . ALA A 1 85 ? 9.386 7.339 -13.700 1.00 89.94 85 ALA A CA 1
ATOM 651 C C . ALA A 1 85 ? 8.317 6.563 -14.483 1.00 89.94 85 ALA A C 1
ATOM 653 O O . ALA A 1 85 ? 8.647 5.906 -15.466 1.00 89.94 85 ALA A O 1
ATOM 654 N N . PHE A 1 86 ? 7.048 6.635 -14.063 1.00 91.69 86 PHE A N 1
ATOM 655 C CA . PHE A 1 86 ? 6.001 5.741 -14.575 1.00 91.69 86 PHE A CA 1
ATOM 656 C C . PHE A 1 86 ? 4.803 6.447 -15.227 1.00 91.69 86 PHE A C 1
ATOM 658 O O . PHE A 1 86 ? 3.970 5.791 -15.843 1.00 91.69 86 PHE A O 1
ATOM 665 N N . GLY A 1 87 ? 4.692 7.772 -15.118 1.00 91.00 87 GLY A N 1
ATOM 666 C CA . GLY A 1 87 ? 3.598 8.552 -15.714 1.00 91.00 87 GLY A CA 1
ATOM 667 C C . GLY A 1 87 ? 2.268 8.498 -14.953 1.00 91.00 87 GLY A C 1
ATOM 668 O O . GLY A 1 87 ? 1.272 9.043 -15.421 1.00 91.00 87 GLY A O 1
ATOM 669 N N . PHE A 1 88 ? 2.228 7.870 -13.775 1.00 90.75 88 PHE A N 1
ATOM 670 C CA . PHE A 1 88 ? 1.039 7.780 -12.920 1.00 90.75 88 PHE A CA 1
ATOM 671 C C . PHE A 1 88 ? 1.407 7.837 -11.428 1.00 90.75 88 PHE A C 1
ATOM 673 O O . PHE A 1 88 ? 2.578 7.762 -11.049 1.00 90.75 88 PHE A O 1
ATOM 680 N N . THR A 1 89 ? 0.414 8.029 -10.556 1.00 90.31 89 THR A N 1
ATOM 681 C CA . THR A 1 89 ? 0.615 8.131 -9.099 1.00 90.31 89 THR A CA 1
ATOM 682 C C . THR A 1 89 ? 0.443 6.779 -8.413 1.00 90.31 89 THR A C 1
ATOM 684 O O . THR A 1 89 ? -0.264 5.906 -8.914 1.00 90.31 89 THR A O 1
ATOM 687 N N . GLN A 1 90 ? 1.028 6.611 -7.228 1.00 91.81 90 GLN A N 1
ATOM 688 C CA . GLN A 1 90 ? 0.836 5.396 -6.427 1.00 91.81 90 GLN A CA 1
ATOM 689 C C . GLN A 1 90 ? -0.645 5.183 -6.066 1.00 91.81 90 GLN A C 1
ATOM 691 O O . GLN A 1 90 ? -1.155 4.069 -6.135 1.00 91.81 90 GLN A O 1
ATOM 696 N N . GLN A 1 91 ? -1.367 6.265 -5.766 1.00 90.44 91 GLN A N 1
ATOM 697 C CA . GLN A 1 91 ? -2.798 6.246 -5.449 1.00 90.44 91 GLN A CA 1
ATOM 698 C C . GLN A 1 91 ? -3.634 5.653 -6.584 1.00 90.44 91 GLN A C 1
ATOM 700 O O . GLN A 1 91 ? -4.540 4.868 -6.323 1.00 90.44 91 GLN A O 1
ATOM 705 N N . SER A 1 92 ? -3.289 5.963 -7.840 1.00 90.19 92 SER A N 1
ATOM 706 C CA . SER A 1 92 ? -4.010 5.438 -9.007 1.00 90.19 92 SER A CA 1
ATOM 707 C C . SER A 1 92 ? -3.907 3.914 -9.159 1.00 90.19 92 SER A C 1
ATOM 709 O O . SER A 1 92 ? -4.772 3.291 -9.774 1.00 90.19 92 SER A O 1
ATOM 711 N N . LEU A 1 93 ? -2.874 3.303 -8.570 1.00 92.75 93 LEU A N 1
ATOM 712 C CA . LEU A 1 93 ? -2.692 1.854 -8.545 1.00 92.75 93 LEU A CA 1
ATOM 713 C C . LEU A 1 93 ? -3.335 1.203 -7.324 1.00 92.75 93 LEU A C 1
ATOM 715 O O . LE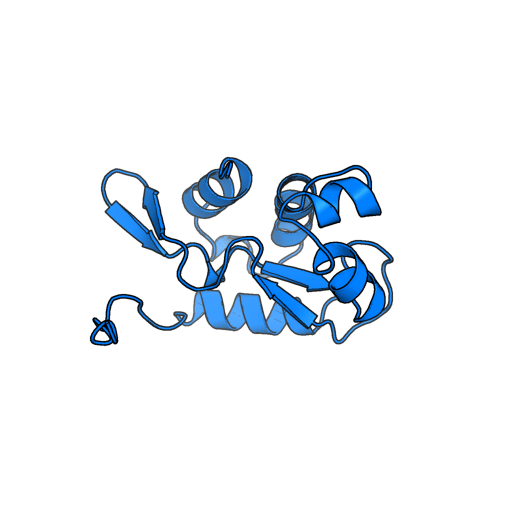U A 1 93 ? -3.804 0.068 -7.412 1.00 92.75 93 LEU A O 1
ATOM 719 N N . PHE A 1 94 ? -3.351 1.914 -6.195 1.00 95.12 94 PHE A N 1
ATOM 720 C CA . PHE A 1 94 ? -3.735 1.367 -4.901 1.00 95.12 94 PHE A CA 1
ATOM 721 C C . PHE A 1 94 ? -5.112 0.707 -4.919 1.00 95.12 94 PHE A C 1
ATOM 723 O O . PHE A 1 94 ? -5.221 -0.440 -4.499 1.00 95.12 94 PHE A O 1
ATOM 730 N N . ARG A 1 95 ? -6.141 1.373 -5.466 1.00 93.81 95 ARG A N 1
ATOM 731 C CA . ARG A 1 95 ? -7.506 0.823 -5.488 1.00 93.81 95 ARG A CA 1
ATOM 732 C C . ARG A 1 95 ? -7.578 -0.513 -6.232 1.00 93.81 95 ARG A C 1
ATOM 734 O O . ARG A 1 95 ? -8.029 -1.514 -5.687 1.00 93.81 95 ARG A O 1
ATOM 741 N N . ARG A 1 96 ? -7.040 -0.552 -7.453 1.00 93.31 96 ARG A N 1
ATOM 742 C CA . ARG A 1 96 ? -6.993 -1.777 -8.270 1.00 93.31 96 ARG A CA 1
ATOM 743 C C . ARG A 1 96 ? -6.192 -2.885 -7.594 1.00 93.31 96 ARG A C 1
ATOM 745 O O . ARG A 1 96 ? -6.486 -4.059 -7.782 1.00 93.31 96 ARG A O 1
ATOM 752 N N . PHE A 1 97 ? -5.157 -2.515 -6.845 1.00 96.31 97 PHE A N 1
ATOM 753 C CA . PHE A 1 97 ? -4.322 -3.462 -6.128 1.00 96.31 97 PHE A CA 1
ATOM 754 C C . PHE A 1 97 ? -5.040 -4.050 -4.908 1.00 96.31 97 PHE A C 1
ATOM 756 O O . PHE A 1 97 ? -5.107 -5.273 -4.794 1.00 96.31 97 PHE A O 1
ATOM 763 N N . VAL A 1 98 ? -5.589 -3.201 -4.032 1.00 96.81 98 VAL A N 1
ATOM 764 C CA . VAL A 1 98 ? -6.252 -3.625 -2.791 1.00 96.81 98 VAL A CA 1
ATOM 765 C C . VAL A 1 98 ? -7.500 -4.453 -3.075 1.00 96.81 98 VAL A C 1
ATOM 767 O O . VAL A 1 98 ? -7.743 -5.417 -2.363 1.00 96.81 98 VAL A O 1
ATOM 770 N N . ASP A 1 99 ? -8.229 -4.174 -4.159 1.00 96.19 99 ASP A N 1
ATOM 771 C CA . ASP A 1 99 ? -9.419 -4.947 -4.545 1.00 96.19 99 ASP A CA 1
ATOM 772 C C . ASP A 1 99 ? -9.097 -6.400 -4.966 1.00 96.19 99 ASP A C 1
ATOM 774 O O . ASP A 1 99 ? -10.004 -7.218 -5.087 1.00 96.19 99 ASP A O 1
ATOM 778 N N . ARG A 1 100 ? -7.814 -6.763 -5.135 1.00 96.38 100 ARG A N 1
ATOM 779 C CA . ARG A 1 100 ? -7.370 -8.160 -5.327 1.00 96.38 100 ARG A CA 1
ATOM 780 C C . ARG A 1 100 ? -7.067 -8.895 -4.020 1.00 96.38 100 ARG A C 1
ATOM 782 O O . ARG A 1 100 ? -6.754 -10.084 -4.062 1.00 96.38 100 ARG A O 1
ATOM 789 N N . TYR A 1 101 ? -7.080 -8.205 -2.881 1.00 97.94 101 TYR A N 1
ATOM 790 C CA . TYR A 1 101 ? -6.811 -8.818 -1.586 1.00 97.94 101 TYR A CA 1
ATOM 791 C C . TYR A 1 101 ? -7.935 -9.811 -1.242 1.00 97.94 101 TYR A C 1
ATOM 793 O O . TYR A 1 101 ? -9.094 -9.408 -1.224 1.00 97.94 101 TYR A O 1
ATOM 801 N N . PRO A 1 102 ? -7.644 -11.093 -0.949 1.00 97.62 102 PRO A N 1
ATOM 802 C CA . PRO A 1 102 ? -8.695 -12.083 -0.699 1.00 97.62 102 PRO A CA 1
ATOM 803 C C . PRO A 1 102 ? -9.580 -11.795 0.517 1.00 97.62 102 PRO A C 1
ATOM 805 O O . PRO A 1 102 ? -10.694 -12.293 0.564 1.00 97.62 102 PRO A O 1
ATOM 808 N N . LEU A 1 103 ? -9.079 -11.015 1.482 1.00 97.06 103 LEU A N 1
ATOM 809 C CA . LEU A 1 103 ? -9.804 -10.593 2.687 1.00 97.06 103 LEU A CA 1
ATOM 810 C C . LEU A 1 103 ? -10.108 -9.086 2.632 1.00 97.06 103 LEU A C 1
ATOM 812 O O . LEU A 1 103 ? -9.956 -8.353 3.612 1.00 97.06 103 LEU A O 1
ATOM 816 N N . ARG A 1 104 ? -10.440 -8.590 1.436 1.00 95.94 104 ARG A N 1
ATOM 817 C CA . ARG A 1 104 ? -10.681 -7.171 1.136 1.00 95.94 104 ARG A CA 1
ATOM 818 C C . ARG A 1 104 ? -11.717 -6.534 2.063 1.00 95.94 104 ARG A C 1
ATOM 820 O O . ARG A 1 104 ? -11.588 -5.356 2.397 1.00 95.94 104 ARG A O 1
ATOM 827 N N . GLU A 1 105 ? -12.714 -7.296 2.477 1.00 95.75 105 GLU A N 1
ATOM 828 C CA . GLU A 1 105 ? -13.782 -6.918 3.397 1.00 95.75 105 GLU A CA 1
ATOM 829 C C . GLU A 1 105 ? -13.293 -6.599 4.819 1.00 95.75 105 GLU A C 1
ATOM 831 O O . GLU A 1 105 ? -13.966 -5.867 5.539 1.00 95.75 105 GLU A O 1
ATOM 836 N N . GLU A 1 106 ? -12.107 -7.076 5.221 1.00 95.69 106 GLU A N 1
ATOM 837 C CA . GLU A 1 106 ? -11.508 -6.721 6.515 1.00 95.69 106 GLU A CA 1
ATOM 838 C C . GLU A 1 106 ? -10.991 -5.277 6.547 1.00 95.69 106 GLU A C 1
ATOM 840 O O . GLU A 1 106 ? -10.768 -4.720 7.625 1.00 95.69 106 GLU A O 1
ATOM 845 N N . ILE A 1 107 ? -10.761 -4.671 5.377 1.00 96.31 107 ILE A N 1
ATOM 846 C CA . ILE A 1 107 ? -10.260 -3.305 5.255 1.00 96.31 107 ILE A CA 1
ATOM 847 C C . ILE A 1 107 ? -11.457 -2.355 5.113 1.00 96.31 107 ILE A C 1
ATOM 849 O O . ILE A 1 107 ? -12.137 -2.394 4.083 1.00 96.31 107 ILE A O 1
ATOM 853 N N . PRO A 1 108 ? -11.698 -1.458 6.091 1.00 95.88 108 PRO A N 1
ATOM 854 C CA . PRO A 1 108 ? -12.817 -0.527 6.020 1.00 95.88 108 PRO A CA 1
ATOM 855 C C . PRO A 1 108 ? -12.724 0.391 4.794 1.00 95.88 108 PRO A C 1
ATOM 857 O O . PRO A 1 108 ? -11.659 0.950 4.504 1.00 95.88 108 PRO A O 1
ATOM 860 N N . GLU A 1 109 ? -13.840 0.565 4.083 1.00 95.94 109 GLU A N 1
ATOM 861 C CA . GLU A 1 109 ? -13.909 1.335 2.832 1.00 95.94 109 GLU A CA 1
ATOM 862 C C . GLU A 1 109 ? -13.440 2.779 3.027 1.00 95.94 109 GLU A C 1
ATOM 864 O O . GLU A 1 109 ? -12.706 3.328 2.205 1.00 95.94 109 GLU A O 1
ATOM 869 N N . GLU A 1 110 ? -13.784 3.384 4.160 1.00 95.75 110 GLU A N 1
ATOM 870 C CA . GLU A 1 110 ? -13.393 4.742 4.506 1.00 95.75 110 GLU A CA 1
ATOM 871 C C . GLU A 1 110 ? -11.871 4.915 4.603 1.00 95.75 110 GLU A C 1
ATOM 873 O O . GLU A 1 110 ? -11.352 5.983 4.271 1.00 95.75 110 GLU A O 1
ATOM 878 N N . LYS A 1 111 ? -11.126 3.864 4.980 1.00 95.38 111 LYS A N 1
ATOM 879 C CA . LYS A 1 111 ? -9.656 3.895 4.971 1.00 95.38 111 LYS A CA 1
ATOM 880 C C . LYS A 1 111 ? -9.107 3.861 3.553 1.00 95.38 111 LYS A C 1
ATOM 882 O O . LYS A 1 111 ? -8.122 4.538 3.274 1.00 95.38 111 LYS A O 1
ATOM 887 N N . ILE A 1 112 ? -9.743 3.118 2.654 1.00 95.94 112 ILE A N 1
ATOM 888 C CA . ILE A 1 112 ? -9.325 3.024 1.251 1.00 95.94 112 ILE A CA 1
ATOM 889 C C . ILE A 1 112 ? -9.581 4.340 0.531 1.00 95.94 112 ILE A C 1
ATOM 891 O O . ILE A 1 112 ? -8.666 4.869 -0.099 1.00 95.94 112 ILE A O 1
ATOM 895 N N . VAL A 1 113 ? -10.768 4.918 0.715 1.00 95.38 113 VAL A N 1
ATOM 896 C CA . VAL A 1 113 ? -11.100 6.255 0.207 1.00 95.38 113 VAL A CA 1
ATOM 897 C C . VAL A 1 113 ? -10.128 7.299 0.763 1.00 95.38 113 VAL A C 1
ATOM 899 O O . VAL A 1 113 ? -9.647 8.161 0.022 1.00 95.38 113 VAL A O 1
ATOM 902 N N . ALA A 1 114 ? -9.779 7.218 2.052 1.00 94.81 114 ALA A N 1
ATOM 903 C CA . ALA A 1 114 ? -8.804 8.124 2.649 1.00 94.81 114 ALA A CA 1
ATOM 904 C C . ALA A 1 114 ? -7.403 7.978 2.031 1.00 94.81 114 ALA A C 1
ATOM 906 O O . ALA A 1 114 ? -6.753 8.988 1.791 1.00 94.81 114 ALA A O 1
ATOM 907 N N . ILE A 1 115 ? -6.940 6.757 1.739 1.00 94.94 115 ILE A N 1
ATOM 908 C CA . ILE A 1 115 ? -5.641 6.508 1.086 1.00 94.94 115 ILE A CA 1
ATOM 909 C C . ILE A 1 115 ? -5.638 7.026 -0.357 1.00 94.94 115 ILE A C 1
ATOM 911 O O . ILE A 1 115 ? -4.680 7.674 -0.777 1.00 94.94 115 ILE A O 1
ATOM 915 N N . GLU A 1 116 ? -6.704 6.765 -1.112 1.00 92.25 116 GLU A N 1
ATOM 916 C CA . GLU A 1 116 ? -6.833 7.172 -2.514 1.00 92.25 116 GLU A CA 1
ATOM 917 C C . GLU A 1 116 ? -6.894 8.697 -2.670 1.00 92.25 116 GLU A C 1
ATOM 919 O O . GLU A 1 116 ? -6.240 9.274 -3.542 1.00 92.25 116 GLU A O 1
ATOM 924 N N . SER A 1 117 ? -7.642 9.364 -1.790 1.00 90.56 117 SER A N 1
ATOM 925 C CA . SER A 1 117 ? -7.781 10.823 -1.785 1.00 90.56 117 SER A CA 1
ATOM 926 C C . SER A 1 117 ? -6.617 11.551 -1.110 1.00 90.56 117 SER A C 1
ATOM 928 O O . SER A 1 117 ? -6.545 12.781 -1.194 1.00 90.56 117 SER A O 1
ATOM 930 N N . TRP A 1 118 ? -5.685 10.832 -0.471 1.00 87.62 118 TRP A N 1
ATOM 931 C CA . TRP A 1 118 ? -4.555 11.441 0.221 1.00 87.62 118 TRP A CA 1
ATOM 932 C C . TRP A 1 118 ? -3.592 12.095 -0.774 1.00 87.62 118 TRP A C 1
ATOM 934 O O . TRP A 1 118 ? -2.831 11.431 -1.486 1.00 87.62 118 TRP A O 1
ATOM 944 N N . ARG A 1 119 ? -3.626 13.429 -0.815 1.00 72.19 119 ARG A N 1
ATOM 945 C CA . ARG A 1 119 ? -2.732 14.270 -1.618 1.00 72.19 119 ARG A CA 1
ATOM 946 C C . ARG A 1 119 ? -1.692 14.907 -0.708 1.00 72.19 119 ARG A C 1
ATOM 948 O O . ARG A 1 119 ? -2.040 15.462 0.333 1.00 72.19 119 ARG A O 1
ATOM 955 N N . ARG A 1 120 ? -0.428 14.842 -1.116 1.00 59.69 120 ARG A N 1
ATOM 956 C CA . ARG A 1 120 ? 0.693 15.504 -0.452 1.00 59.69 120 ARG A CA 1
ATOM 957 C C . ARG A 1 120 ? 1.482 16.319 -1.461 1.00 59.69 120 ARG A C 1
ATOM 959 O O . ARG A 1 120 ? 1.570 15.860 -2.622 1.00 59.69 120 ARG A O 1
#

Organism: NCBI:txid412755

pLDDT: mean 89.3, std 12.76, range [39.12, 98.06]

Solvent-accessible surface area (backbone atoms only — not comparable to full-atom values): 7174 Å² total; per-residue (Å²): 133,85,75,77,84,72,92,78,66,81,76,74,52,74,65,34,45,50,50,49,54,54,39,25,63,30,37,11,76,83,79,59,48,76,46,75,19,49,74,40,46,82,79,36,63,75,33,69,45,75,55,96,89,39,81,42,76,46,14,52,67,37,56,47,22,24,41,72,68,61,46,49,50,33,62,61,88,42,98,56,17,37,35,74,69,70,76,48,55,71,46,77,46,40,60,72,52,50,73,68,43,94,66,43,85,76,53,60,64,69,59,52,53,49,51,54,68,61,80,132

Secondary structure (DSSP, 8-state):
---------PPP-HHHHHHHHHHHTSPPTTT---SPPEEEETT-TT-EEEETTEEEE-TTT-EEEE-HHHHHHHHSSSTTHHHHHHSS-HHHHHHHHHTT-TTGGGS-HHHHHHHHH---